Protein AF-A0ABD4SYZ0-F1 (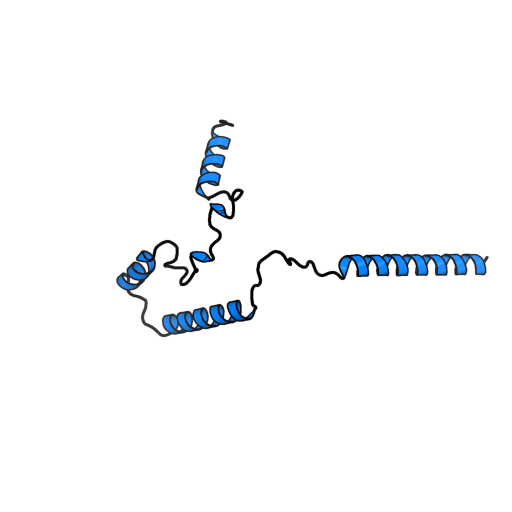afdb_monomer_lite)

Foldseek 3Di:
DVPVVVVVVVVVVVVVVVVVVVVCVVPVDDPPPPPDDPDDVVVVVVVVVVVVVVVVVCVPDDHDDPVRLVVLPVVPPCSVVPPPPPVPDCDCVNCVPDDDPVNVVVVVVCVVVVND

pLDDT: mean 71.37, std 11.91, range [48.06, 94.69]

Structure (mmCIF, N/CA/C/O backbone):
data_AF-A0ABD4SYZ0-F1
#
_entry.id   AF-A0ABD4SYZ0-F1
#
loop_
_atom_site.group_PDB
_atom_site.id
_atom_site.type_symbol
_atom_site.label_atom_id
_atom_site.label_alt_id
_atom_site.label_comp_id
_atom_site.label_asym_id
_atom_site.label_entity_id
_atom_site.label_seq_id
_atom_site.pdbx_PDB_ins_code
_atom_site.Cartn_x
_atom_site.Cartn_y
_atom_site.Cartn_z
_atom_site.occupancy
_atom_site.B_iso_or_equiv
_atom_site.auth_seq_id
_atom_site.auth_comp_id
_atom_site.auth_asym_id
_atom_site.auth_atom_id
_atom_site.pdbx_PDB_model_num
ATOM 1 N N . MET A 1 1 ? 25.414 12.341 -48.441 1.00 59.78 1 MET A N 1
ATOM 2 C CA . MET A 1 1 ? 24.698 12.756 -47.206 1.00 59.78 1 MET A CA 1
ATOM 3 C C . MET A 1 1 ? 23.726 11.704 -46.653 1.00 59.78 1 MET A C 1
ATOM 5 O O . MET A 1 1 ? 23.226 11.881 -45.551 1.00 59.78 1 MET A O 1
ATOM 9 N N . THR A 1 2 ? 23.452 10.601 -47.352 1.00 64.31 2 THR A N 1
ATOM 10 C CA . THR A 1 2 ? 22.479 9.570 -46.935 1.00 64.31 2 THR A CA 1
ATOM 11 C C . THR A 1 2 ? 23.030 8.560 -45.921 1.00 64.31 2 THR A C 1
ATOM 13 O O . THR A 1 2 ? 22.310 8.144 -45.015 1.00 64.31 2 THR A O 1
ATOM 16 N N . THR A 1 3 ? 24.313 8.209 -46.002 1.00 70.19 3 THR A N 1
ATOM 17 C CA . THR A 1 3 ? 24.963 7.222 -45.118 1.00 70.19 3 THR A CA 1
ATOM 18 C C . THR A 1 3 ? 25.130 7.724 -43.684 1.00 70.19 3 THR A C 1
ATOM 20 O O . THR A 1 3 ? 24.743 7.036 -42.744 1.00 70.19 3 THR A O 1
ATOM 23 N N . LEU A 1 4 ? 25.602 8.963 -43.508 1.00 74.25 4 LEU A N 1
ATOM 24 C CA . 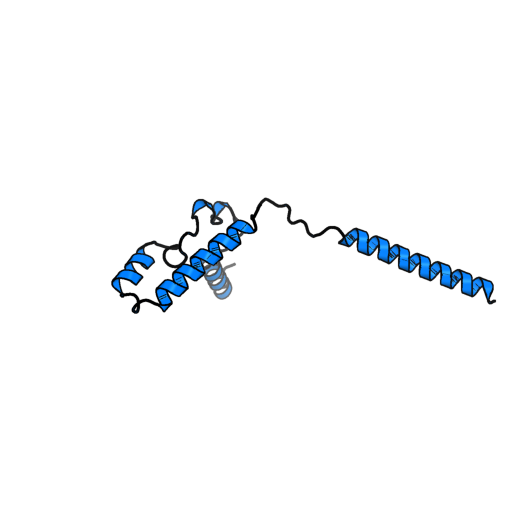LEU A 1 4 ? 25.759 9.588 -42.189 1.00 74.25 4 LEU A CA 1
ATOM 25 C C . LEU A 1 4 ? 24.414 9.750 -41.466 1.00 74.25 4 LEU A C 1
ATOM 27 O O . LEU A 1 4 ? 24.301 9.487 -40.274 1.00 74.25 4 LEU A O 1
ATOM 31 N N . ASN A 1 5 ? 23.367 10.121 -42.205 1.00 78.88 5 ASN A N 1
ATOM 32 C CA . ASN A 1 5 ? 22.034 10.303 -41.638 1.00 78.88 5 ASN A CA 1
ATOM 33 C C . ASN A 1 5 ? 21.385 8.960 -41.246 1.00 78.88 5 ASN A C 1
ATOM 35 O O . ASN A 1 5 ? 20.661 8.876 -40.257 1.00 78.88 5 ASN A O 1
ATOM 39 N N . THR A 1 6 ? 21.687 7.888 -41.983 1.00 81.94 6 THR A N 1
ATOM 40 C CA . THR A 1 6 ? 21.245 6.523 -41.652 1.00 81.94 6 THR A CA 1
ATOM 41 C C . THR A 1 6 ? 21.963 5.996 -40.409 1.00 81.94 6 THR A C 1
ATOM 43 O O . THR A 1 6 ? 21.323 5.441 -39.519 1.00 81.94 6 THR A O 1
ATOM 46 N N . PHE A 1 7 ? 23.267 6.259 -40.291 1.00 87.00 7 PHE A N 1
ATOM 47 C CA . PHE A 1 7 ? 24.059 5.904 -39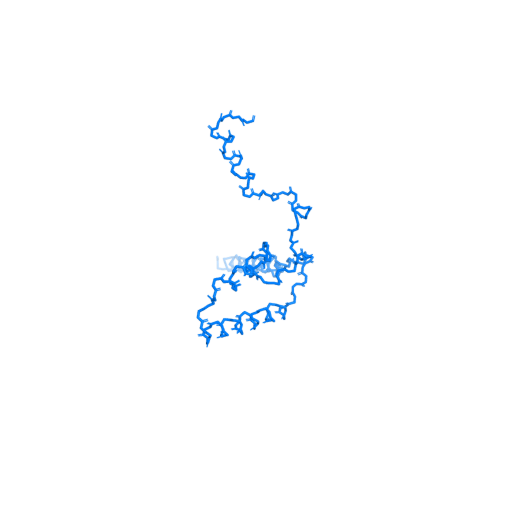.115 1.00 87.00 7 PHE A CA 1
ATOM 48 C C . PHE A 1 7 ? 23.571 6.620 -37.847 1.00 87.00 7 PHE A C 1
ATOM 50 O O . PHE A 1 7 ? 23.350 5.988 -36.817 1.00 87.00 7 PHE A O 1
ATOM 57 N N . LEU A 1 8 ? 23.302 7.926 -37.934 1.00 88.50 8 LEU A N 1
ATOM 58 C CA . LEU A 1 8 ? 22.761 8.707 -36.817 1.00 88.50 8 LEU A CA 1
ATOM 59 C C . LEU A 1 8 ? 21.364 8.234 -36.384 1.00 88.50 8 LEU A C 1
ATOM 61 O O . LEU A 1 8 ? 21.045 8.256 -35.196 1.00 88.50 8 LEU A O 1
ATOM 65 N N . ARG A 1 9 ? 20.526 7.785 -37.326 1.00 85.62 9 ARG A N 1
ATOM 66 C CA . ARG A 1 9 ? 19.215 7.190 -37.017 1.00 85.62 9 ARG A CA 1
ATOM 67 C C . ARG A 1 9 ? 19.353 5.842 -36.314 1.00 85.62 9 ARG A C 1
ATOM 69 O O . ARG A 1 9 ? 18.680 5.628 -35.311 1.00 85.62 9 ARG A O 1
ATOM 76 N N . ALA A 1 10 ? 20.248 4.976 -36.784 1.00 88.81 10 ALA A N 1
ATOM 77 C CA . ALA A 1 10 ? 20.522 3.692 -36.141 1.00 88.81 10 ALA A CA 1
ATOM 78 C C . ALA A 1 10 ? 21.054 3.874 -34.710 1.00 88.81 10 ALA A C 1
ATOM 80 O O . ALA A 1 10 ? 20.581 3.218 -33.786 1.00 88.81 10 ALA A O 1
ATOM 81 N N . LEU A 1 11 ? 21.960 4.836 -34.506 1.00 92.25 11 LEU A N 1
ATOM 82 C CA . LEU A 1 11 ? 22.504 5.154 -33.187 1.00 92.25 11 LEU A CA 1
ATOM 83 C C . LEU A 1 11 ? 21.423 5.660 -32.218 1.00 92.25 11 LEU A C 1
ATOM 85 O O . LEU A 1 11 ? 21.396 5.253 -31.058 1.00 92.25 11 LEU A O 1
ATOM 89 N N . LYS A 1 12 ? 20.495 6.500 -32.697 1.00 90.00 12 LYS A N 1
ATOM 90 C CA . LYS A 1 12 ? 19.343 6.956 -31.901 1.00 90.00 12 LYS A CA 1
ATOM 91 C C . LYS A 1 12 ? 18.426 5.804 -31.500 1.00 90.00 12 LYS A C 1
ATOM 93 O O . LYS A 1 12 ? 18.036 5.727 -30.341 1.00 90.00 12 LYS A O 1
ATOM 98 N N . LEU A 1 13 ? 18.105 4.904 -32.428 1.00 92.94 13 LEU A N 1
ATOM 99 C CA . LEU A 1 13 ? 17.266 3.740 -32.134 1.00 92.94 13 LEU A CA 1
ATOM 100 C C . LEU A 1 13 ? 17.930 2.807 -31.114 1.00 92.94 13 LEU A C 1
ATOM 102 O O . LEU A 1 13 ? 17.266 2.343 -30.190 1.00 92.94 13 LEU A O 1
ATOM 106 N N . MET A 1 14 ? 19.244 2.602 -31.227 1.00 94.69 14 MET A N 1
ATOM 107 C CA . MET A 1 14 ? 20.015 1.816 -30.263 1.00 94.69 14 MET A CA 1
ATOM 108 C C . MET A 1 14 ? 20.005 2.451 -28.867 1.00 94.69 14 MET A C 1
ATOM 110 O O . MET A 1 14 ? 19.769 1.757 -27.882 1.00 94.69 14 MET A O 1
ATOM 114 N N . ALA A 1 15 ? 20.197 3.770 -28.774 1.00 94.19 15 ALA A N 1
ATOM 115 C CA . ALA A 1 15 ? 20.154 4.488 -27.502 1.00 94.19 15 ALA A CA 1
ATOM 116 C C . ALA A 1 15 ? 18.768 4.414 -26.836 1.00 94.19 15 ALA A C 1
ATOM 118 O O . ALA A 1 15 ? 18.675 4.210 -25.627 1.00 94.19 15 ALA A O 1
ATOM 119 N N . ILE A 1 16 ? 17.692 4.526 -27.623 1.00 94.44 16 ILE A N 1
ATOM 120 C CA . ILE A 1 16 ? 16.312 4.410 -27.130 1.00 94.44 16 ILE A CA 1
ATOM 121 C C . ILE A 1 16 ? 16.042 2.997 -26.605 1.00 94.44 16 ILE A C 1
ATOM 123 O O . ILE A 1 16 ? 15.526 2.849 -25.500 1.00 94.44 16 ILE A O 1
ATOM 127 N N . ALA A 1 17 ? 16.425 1.962 -27.358 1.00 93.12 17 ALA A N 1
ATOM 128 C CA . ALA A 1 17 ? 16.250 0.572 -26.940 1.00 93.12 17 ALA A CA 1
ATOM 129 C C . ALA A 1 17 ? 17.040 0.256 -25.657 1.00 93.12 17 ALA A C 1
ATOM 131 O O . ALA A 1 17 ? 16.531 -0.419 -24.761 1.00 93.12 17 ALA A O 1
ATOM 132 N N . PHE A 1 18 ? 18.255 0.794 -25.534 1.00 94.19 18 PHE A N 1
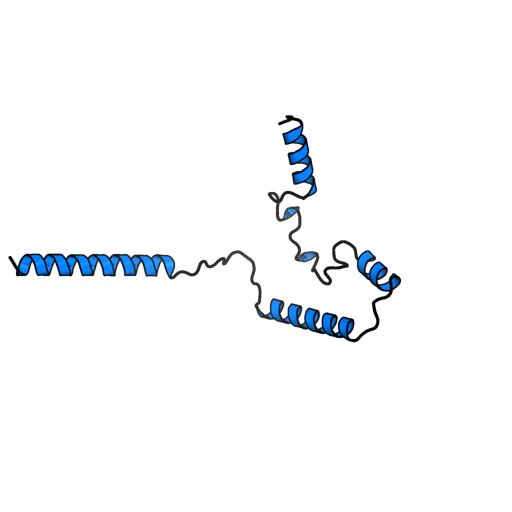ATOM 133 C CA . PHE A 1 18 ? 19.089 0.644 -24.344 1.00 94.19 18 PHE A CA 1
ATOM 134 C C . PHE A 1 18 ? 18.472 1.325 -23.115 1.00 94.19 18 PHE A C 1
ATOM 136 O O . PHE A 1 18 ? 18.362 0.703 -22.059 1.00 94.19 18 PHE A O 1
ATOM 143 N N . ALA A 1 19 ? 17.989 2.562 -23.261 1.00 93.44 19 ALA A N 1
ATOM 144 C CA . ALA A 1 19 ? 17.300 3.277 -22.189 1.00 93.44 19 ALA A CA 1
ATOM 145 C C . ALA A 1 19 ? 16.025 2.547 -21.735 1.00 93.44 19 ALA A C 1
ATOM 147 O O . ALA A 1 19 ? 15.795 2.403 -20.536 1.00 93.44 19 ALA A O 1
ATOM 148 N N . PHE A 1 20 ? 15.237 2.020 -22.677 1.00 91.56 20 PHE A N 1
ATOM 149 C CA . PHE A 1 20 ? 14.056 1.211 -22.364 1.00 91.56 20 PHE A CA 1
ATOM 150 C C . PHE A 1 20 ? 14.413 -0.080 -21.630 1.00 91.56 20 PHE A C 1
ATOM 152 O O . PHE A 1 20 ? 13.731 -0.454 -20.683 1.00 91.56 20 PHE A O 1
ATOM 159 N N . SER A 1 21 ? 15.497 -0.741 -22.031 1.00 87.06 21 SER A N 1
ATOM 160 C CA . SER A 1 21 ? 15.959 -1.972 -21.384 1.00 87.06 21 SER A CA 1
ATOM 161 C C . SER A 1 21 ? 16.380 -1.716 -19.937 1.00 87.06 21 SER A C 1
ATOM 163 O O . SER A 1 21 ? 15.992 -2.468 -19.048 1.00 87.06 21 SER A O 1
ATOM 165 N N . ILE A 1 22 ? 17.106 -0.621 -19.679 1.00 88.38 22 ILE A N 1
ATOM 166 C CA . ILE A 1 22 ? 17.462 -0.196 -18.316 1.00 88.38 22 ILE A CA 1
ATOM 167 C C . ILE A 1 22 ? 16.209 0.150 -17.517 1.00 88.38 22 ILE A C 1
ATOM 169 O O . ILE A 1 22 ? 16.089 -0.276 -16.375 1.00 88.38 22 ILE A O 1
ATOM 173 N N . PHE A 1 23 ? 15.268 0.890 -18.106 1.00 87.62 23 PHE A N 1
ATOM 174 C CA . PHE A 1 23 ? 14.031 1.271 -17.432 1.00 87.62 23 PHE A CA 1
ATOM 175 C C . PHE A 1 23 ? 13.193 0.050 -17.047 1.00 87.62 23 PHE A C 1
ATOM 177 O O . PHE A 1 23 ? 12.724 -0.036 -15.916 1.00 87.62 23 PHE A O 1
ATOM 184 N N . ILE A 1 24 ? 13.046 -0.920 -17.953 1.00 85.81 24 ILE A N 1
ATOM 185 C CA . ILE A 1 24 ? 12.358 -2.177 -17.655 1.00 85.81 24 ILE A CA 1
ATOM 186 C C . ILE A 1 24 ? 13.115 -2.924 -16.565 1.00 85.81 24 ILE A C 1
ATOM 188 O O . ILE A 1 24 ? 12.489 -3.297 -15.591 1.00 85.81 24 ILE A O 1
ATOM 192 N N . MET A 1 25 ? 14.438 -3.082 -16.651 1.00 82.31 25 MET A N 1
ATOM 193 C CA . MET A 1 25 ? 15.213 -3.781 -15.618 1.00 82.31 25 MET A CA 1
ATOM 194 C C . MET A 1 25 ? 15.113 -3.096 -14.242 1.00 82.31 25 MET A C 1
ATOM 196 O O . MET A 1 25 ? 14.996 -3.772 -13.225 1.00 82.31 25 MET A O 1
ATOM 200 N N . ALA A 1 26 ? 15.103 -1.761 -14.213 1.00 80.50 26 ALA A N 1
ATOM 201 C CA . ALA A 1 26 ? 14.973 -0.961 -12.997 1.00 80.50 26 ALA A CA 1
ATOM 202 C C . ALA A 1 26 ? 13.576 -1.049 -12.358 1.00 80.50 26 ALA A C 1
ATOM 204 O O . ALA A 1 26 ? 13.449 -0.850 -11.156 1.00 80.50 26 ALA A O 1
ATOM 205 N N . ASN A 1 27 ? 12.542 -1.356 -13.147 1.00 75.81 27 ASN A N 1
ATOM 206 C CA . ASN A 1 27 ? 11.159 -1.511 -12.680 1.00 75.81 27 ASN A CA 1
ATOM 207 C C . ASN A 1 27 ? 10.674 -2.975 -12.716 1.00 75.81 27 ASN A C 1
ATOM 209 O O . ASN A 1 27 ? 9.535 -3.256 -12.354 1.00 75.81 27 ASN A O 1
ATOM 213 N N . ALA A 1 28 ? 11.516 -3.915 -13.159 1.00 66.44 28 ALA A N 1
ATOM 214 C CA . ALA A 1 28 ? 11.201 -5.340 -13.262 1.00 66.44 28 ALA A CA 1
ATOM 215 C C . ALA A 1 28 ? 11.301 -6.051 -11.914 1.00 66.44 28 ALA A C 1
ATOM 217 O O . ALA A 1 28 ? 10.886 -7.203 -11.800 1.00 66.44 28 ALA A O 1
ATOM 218 N N . THR A 1 29 ? 11.825 -5.383 -10.887 1.00 65.56 29 THR A N 1
ATOM 219 C CA . THR A 1 29 ? 11.606 -5.807 -9.512 1.00 65.56 29 THR A CA 1
ATOM 220 C C . THR A 1 29 ? 10.200 -5.365 -9.114 1.00 65.56 29 THR A C 1
ATOM 222 O O . THR A 1 29 ? 9.954 -4.157 -9.041 1.00 65.56 29 THR A O 1
ATOM 225 N N . PRO A 1 30 ? 9.274 -6.295 -8.820 1.00 63.72 30 PRO A N 1
ATOM 226 C CA . PRO A 1 30 ? 8.082 -5.945 -8.065 1.00 63.72 30 PRO A CA 1
ATOM 227 C C . PRO A 1 30 ? 8.528 -5.166 -6.827 1.00 63.72 30 PRO A C 1
ATOM 229 O O . PRO A 1 30 ? 9.586 -5.471 -6.266 1.00 63.72 30 PRO A O 1
ATOM 232 N N . ALA A 1 31 ? 7.739 -4.184 -6.394 1.00 58.28 31 ALA A N 1
ATOM 233 C CA . ALA A 1 31 ? 7.870 -3.626 -5.057 1.00 58.28 31 ALA A CA 1
ATOM 234 C C . ALA A 1 31 ? 7.574 -4.754 -4.060 1.00 58.28 31 ALA A C 1
ATOM 236 O O . ALA A 1 31 ? 6.458 -4.924 -3.574 1.00 58.28 31 ALA A O 1
ATOM 237 N N . PHE A 1 32 ? 8.570 -5.601 -3.825 1.00 54.56 32 PHE A N 1
ATOM 238 C CA . PHE A 1 32 ? 8.542 -6.598 -2.792 1.00 54.56 32 PHE A CA 1
ATOM 239 C C . PHE A 1 32 ? 8.634 -5.832 -1.485 1.00 54.56 32 PHE A C 1
ATOM 241 O O . PHE A 1 32 ? 9.715 -5.581 -0.956 1.00 54.56 32 PHE A O 1
ATOM 248 N N . ALA A 1 33 ? 7.472 -5.495 -0.940 1.00 53.22 33 ALA A N 1
ATOM 249 C CA . ALA A 1 33 ? 7.304 -5.344 0.489 1.00 53.22 33 ALA A CA 1
ATOM 250 C C . ALA A 1 33 ? 7.514 -6.722 1.150 1.00 53.22 33 ALA A C 1
ATOM 252 O O . ALA A 1 33 ? 6.617 -7.285 1.766 1.00 53.22 33 ALA A O 1
ATOM 253 N N . PHE A 1 34 ? 8.715 -7.299 1.019 1.00 49.66 34 PHE A N 1
ATOM 254 C CA . PHE A 1 34 ? 9.207 -8.351 1.906 1.00 49.66 34 PHE A CA 1
ATOM 255 C C . PHE A 1 34 ? 9.651 -7.686 3.214 1.00 49.66 34 PHE A C 1
ATOM 257 O O . PHE A 1 34 ? 10.809 -7.736 3.613 1.00 49.66 34 PHE A O 1
ATOM 264 N N . GLY A 1 35 ? 8.705 -7.007 3.856 1.00 48.06 35 GLY A N 1
ATOM 265 C CA . GLY A 1 35 ? 8.803 -6.490 5.209 1.00 48.06 35 GLY A CA 1
ATOM 266 C C . GLY A 1 35 ? 7.777 -7.228 6.057 1.00 48.06 35 GLY A C 1
ATOM 267 O O . GLY A 1 35 ? 6.612 -6.857 6.095 1.00 48.06 35 GLY A O 1
ATOM 268 N N . SER A 1 36 ? 8.222 -8.310 6.688 1.00 51.09 36 SER A N 1
ATOM 269 C CA . SER A 1 36 ? 7.681 -8.868 7.940 1.00 51.09 36 SER A CA 1
ATOM 270 C C . SER A 1 36 ? 6.276 -9.484 7.999 1.00 51.09 36 SER A C 1
ATOM 272 O O . SER A 1 36 ? 6.030 -10.216 8.953 1.00 51.09 36 SER A O 1
ATOM 274 N N . SER A 1 37 ? 5.386 -9.321 7.021 1.00 55.41 37 SER A N 1
ATOM 275 C CA . SER A 1 37 ? 4.038 -9.913 7.107 1.00 55.41 37 SER A CA 1
ATOM 276 C C . SER A 1 37 ? 3.816 -10.957 6.022 1.00 55.41 37 SER A C 1
ATOM 278 O O . SER A 1 37 ? 3.405 -10.653 4.906 1.00 55.41 37 SER A O 1
ATOM 280 N N . LYS A 1 38 ? 4.089 -12.224 6.354 1.00 53.34 38 LYS A N 1
ATOM 281 C CA . LYS A 1 38 ? 3.648 -13.376 5.556 1.00 53.34 38 LYS A CA 1
ATOM 282 C C . LYS A 1 38 ? 2.126 -13.496 5.676 1.00 53.34 38 LYS A C 1
ATOM 284 O O . LYS A 1 38 ? 1.644 -14.299 6.466 1.00 53.34 38 LYS A O 1
ATOM 289 N N . THR A 1 39 ? 1.359 -12.697 4.943 1.00 55.94 39 THR A N 1
ATOM 290 C CA . THR A 1 39 ? -0.076 -12.960 4.811 1.00 55.94 39 THR A CA 1
ATOM 291 C C . THR A 1 39 ? -0.244 -14.104 3.820 1.00 55.94 39 THR A C 1
ATOM 293 O O . THR A 1 39 ? 0.094 -14.009 2.641 1.00 55.94 39 THR A O 1
ATOM 296 N N . SER A 1 40 ? -0.686 -15.249 4.330 1.00 63.91 40 SER A N 1
ATOM 297 C CA . SER A 1 40 ? -1.069 -16.383 3.500 1.00 63.91 40 SER A CA 1
ATOM 298 C C . SER A 1 40 ? -2.382 -16.023 2.795 1.00 63.91 40 SER A C 1
ATOM 300 O O . SER A 1 40 ? -3.352 -15.710 3.487 1.00 63.91 40 SER A O 1
ATOM 302 N N . PRO A 1 41 ? -2.474 -16.049 1.451 1.00 60.88 41 PRO A N 1
ATOM 303 C CA . PRO A 1 41 ? -3.730 -15.772 0.747 1.00 60.88 41 PRO A CA 1
ATOM 304 C C . PRO A 1 41 ? -4.899 -16.644 1.236 1.00 60.88 41 PRO A C 1
ATOM 306 O O . PRO A 1 41 ? -6.049 -16.208 1.233 1.00 60.88 41 PRO A O 1
ATOM 309 N N . GLN A 1 42 ? -4.590 -17.846 1.728 1.00 64.25 42 GLN A N 1
ATOM 310 C CA . GLN A 1 42 ? -5.555 -18.781 2.300 1.00 64.25 42 GLN A CA 1
ATOM 311 C C . GLN A 1 42 ? -6.192 -18.270 3.607 1.00 64.25 42 GLN A C 1
ATOM 313 O O . GLN A 1 42 ? -7.332 -18.621 3.902 1.00 64.25 42 GLN A O 1
ATOM 318 N N . GLU A 1 43 ? -5.509 -17.417 4.381 1.00 61.00 43 GLU A N 1
ATOM 319 C CA . GLU A 1 43 ? -6.081 -16.812 5.597 1.00 61.00 43 GLU A CA 1
ATOM 320 C C . GLU A 1 43 ? -7.201 -15.818 5.260 1.00 61.00 43 GLU A C 1
ATOM 322 O O . GLU A 1 43 ? -8.229 -15.781 5.938 1.00 61.00 43 GLU A O 1
ATOM 327 N N . GLY A 1 44 ? -7.045 -15.056 4.171 1.00 60.59 44 GLY A N 1
ATOM 328 C CA . GLY A 1 44 ? -8.092 -14.161 3.675 1.00 60.59 44 GLY A CA 1
ATOM 329 C C . GLY A 1 44 ? -9.321 -14.925 3.178 1.00 60.59 44 GLY A C 1
ATOM 330 O O . GLY A 1 44 ? -10.452 -14.555 3.490 1.00 60.59 44 GLY A O 1
ATOM 331 N N . GLU A 1 45 ? -9.111 -16.028 2.456 1.00 68.38 45 GLU A N 1
ATOM 332 C CA . GLU A 1 45 ? -10.192 -16.882 1.949 1.00 68.38 45 GLU A CA 1
ATOM 333 C C . GLU A 1 45 ? -11.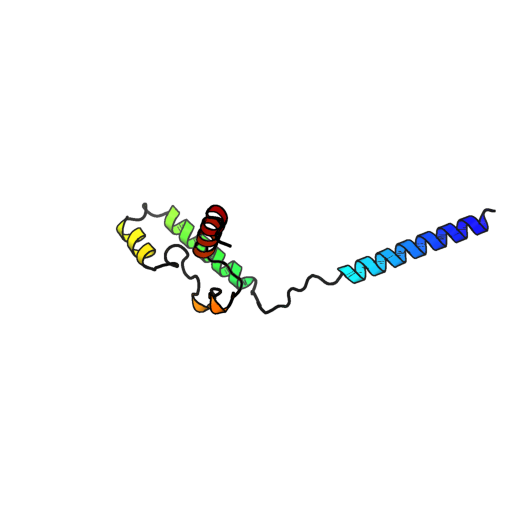009 -17.528 3.082 1.00 68.38 45 GLU A C 1
ATOM 335 O O . GLU A 1 45 ? -12.242 -17.524 3.042 1.00 68.38 45 GLU A O 1
ATOM 340 N N . ALA A 1 46 ? -10.340 -18.013 4.134 1.00 66.38 46 ALA A N 1
ATOM 341 C CA . ALA A 1 46 ? -11.003 -18.577 5.308 1.00 66.38 46 ALA A CA 1
ATOM 342 C C . ALA A 1 46 ? -11.913 -17.554 6.015 1.00 66.38 46 ALA A C 1
ATOM 344 O O . ALA A 1 46 ? -13.040 -17.886 6.387 1.00 66.38 46 ALA A O 1
ATOM 345 N N . SER A 1 47 ? -11.460 -16.301 6.142 1.00 67.06 47 SER A N 1
ATOM 346 C CA . SER A 1 47 ? -12.248 -15.211 6.733 1.00 67.06 47 SER A CA 1
ATOM 347 C C . SER A 1 47 ? -13.495 -14.877 5.902 1.00 67.06 47 SER 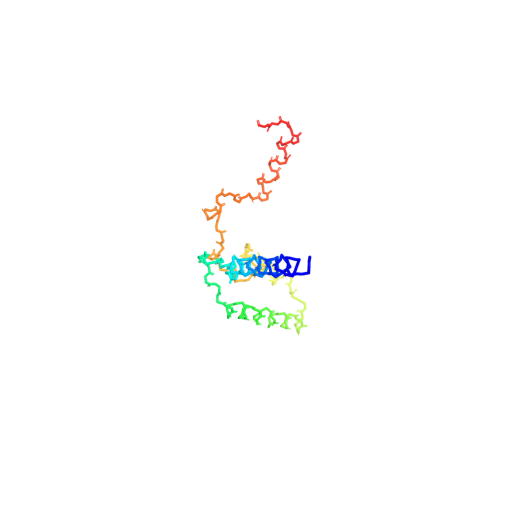A C 1
ATOM 349 O O . SER A 1 47 ? -14.600 -14.759 6.436 1.00 67.06 47 SER A O 1
ATOM 351 N N . LEU A 1 48 ? -13.362 -14.813 4.572 1.00 77.56 48 LEU A N 1
ATOM 352 C CA . LEU A 1 48 ? -14.483 -14.509 3.675 1.00 77.56 48 LEU A CA 1
ATOM 353 C C . LEU A 1 48 ? -15.582 -15.577 3.710 1.00 77.56 48 LEU A C 1
ATOM 355 O O . LEU A 1 48 ? -16.767 -15.237 3.683 1.00 77.56 48 LEU A O 1
ATOM 359 N N . ASN A 1 49 ? -15.209 -16.855 3.803 1.00 78.38 49 ASN A N 1
ATOM 360 C CA . ASN A 1 49 ? -16.177 -17.946 3.909 1.00 78.38 49 ASN A CA 1
ATOM 361 C C . ASN A 1 49 ? -16.985 -17.864 5.213 1.00 78.38 49 ASN A C 1
ATOM 363 O O . ASN A 1 49 ? -18.207 -17.995 5.179 1.00 78.38 49 ASN A O 1
ATOM 367 N N . GLN A 1 50 ? -16.337 -17.545 6.338 1.00 75.62 50 GLN A N 1
ATOM 368 C CA . GLN A 1 50 ? -17.023 -17.354 7.621 1.00 75.62 50 GLN A CA 1
ATOM 369 C C . GLN A 1 50 ? -17.965 -16.140 7.613 1.00 75.62 50 GLN A C 1
ATOM 371 O O . GLN A 1 50 ? -19.061 -16.196 8.173 1.00 75.62 50 GLN A O 1
ATOM 376 N N . ILE A 1 51 ? -17.565 -15.036 6.972 1.00 77.25 51 ILE A N 1
ATOM 377 C CA . ILE A 1 51 ? -18.413 -13.842 6.826 1.00 77.25 51 ILE A CA 1
ATOM 378 C C . ILE A 1 51 ? -19.652 -14.157 5.985 1.00 77.25 51 ILE A C 1
ATOM 380 O O . ILE A 1 51 ? -20.759 -13.741 6.344 1.00 77.25 51 ILE A O 1
ATOM 384 N N . ARG A 1 52 ? -19.478 -14.895 4.882 1.00 77.06 52 ARG A N 1
ATOM 385 C CA . ARG A 1 52 ? -20.585 -15.337 4.028 1.00 77.06 52 ARG A CA 1
ATOM 386 C C . ARG A 1 52 ? -21.567 -16.196 4.816 1.00 77.06 52 ARG A C 1
ATOM 388 O O . ARG A 1 52 ? -22.748 -15.873 4.829 1.00 77.06 52 ARG A O 1
ATOM 395 N N . GLU A 1 53 ? -21.075 -17.208 5.525 1.00 79.38 53 GLU A N 1
ATOM 396 C CA . GLU A 1 53 ? -21.909 -18.116 6.318 1.00 79.38 53 GLU A CA 1
ATOM 397 C C . GLU A 1 53 ? -22.708 -17.368 7.397 1.00 79.38 53 GLU A C 1
ATOM 399 O O . GLU A 1 53 ? -23.917 -17.556 7.522 1.00 79.38 53 GLU A O 1
ATOM 404 N N . LYS A 1 54 ? -22.076 -16.445 8.136 1.00 75.69 54 LYS A N 1
ATOM 405 C CA . LYS A 1 54 ? -22.788 -15.610 9.120 1.00 75.69 54 LYS A CA 1
ATOM 406 C C . LYS A 1 54 ? -23.813 -14.678 8.477 1.00 75.69 54 LYS A C 1
ATOM 408 O O . LYS A 1 54 ? -24.857 -14.427 9.074 1.00 75.69 54 LYS A O 1
ATOM 413 N N . SER A 1 55 ? -23.519 -14.138 7.296 1.00 77.75 55 SER A N 1
ATOM 414 C CA . SER A 1 55 ? -24.453 -13.264 6.577 1.00 77.75 55 SER A CA 1
ATOM 415 C C . SER A 1 55 ? -25.674 -14.036 6.090 1.00 77.75 55 SER A C 1
ATOM 417 O O . SER A 1 55 ? -26.790 -13.543 6.220 1.00 77.75 55 SER A O 1
ATOM 419 N N . GLU A 1 56 ? -25.473 -15.255 5.595 1.00 79.12 56 GLU A N 1
ATOM 420 C CA . GLU A 1 56 ? -26.543 -16.156 5.166 1.00 79.12 56 GLU A CA 1
ATOM 421 C C . GLU A 1 56 ? -27.406 -16.590 6.359 1.00 79.12 56 GLU A C 1
ATOM 423 O O . GLU A 1 56 ? -28.622 -16.437 6.322 1.00 79.12 56 GLU A O 1
ATOM 428 N N . GLN A 1 57 ? -26.793 -16.954 7.492 1.00 76.38 57 GLN A N 1
ATOM 429 C CA . GLN A 1 57 ? -27.526 -17.247 8.731 1.00 76.38 57 GLN A CA 1
ATOM 430 C C . GLN A 1 57 ? -28.367 -16.064 9.232 1.00 76.38 57 GLN A C 1
ATOM 432 O O . GLN A 1 57 ? -29.476 -16.262 9.723 1.00 76.38 57 GLN A O 1
ATOM 437 N N . VAL A 1 58 ? -27.864 -14.829 9.139 1.00 77.25 58 VAL A N 1
ATOM 438 C CA . VAL A 1 58 ? -28.632 -13.630 9.527 1.00 77.25 58 VAL A CA 1
ATOM 439 C C . VAL A 1 58 ? -29.725 -13.307 8.507 1.00 77.25 58 VAL A C 1
ATOM 441 O O . VAL A 1 58 ? -30.782 -12.824 8.899 1.00 77.25 58 VAL A O 1
ATOM 444 N N . SER A 1 59 ? -29.492 -13.578 7.222 1.00 75.12 59 SER A N 1
ATOM 445 C CA . SER A 1 59 ? -30.495 -13.410 6.166 1.00 75.12 59 SER A CA 1
ATOM 446 C C . SER A 1 59 ? -31.665 -14.384 6.328 1.00 75.12 59 SER A C 1
ATOM 448 O O . SER A 1 59 ? -32.814 -13.996 6.126 1.00 75.12 59 SER A O 1
ATOM 450 N N . ASP A 1 60 ? -31.379 -15.620 6.736 1.00 75.88 60 ASP A N 1
ATOM 451 C CA . ASP A 1 60 ? -32.372 -16.691 6.863 1.00 75.88 60 ASP A CA 1
ATOM 452 C C . ASP A 1 60 ? -33.029 -16.760 8.255 1.00 75.88 60 ASP A C 1
ATOM 454 O O . ASP A 1 60 ? -33.960 -17.541 8.472 1.00 75.88 60 ASP A O 1
ATOM 458 N N . SER A 1 61 ? -32.576 -15.949 9.217 1.00 71.50 61 SER A N 1
ATOM 459 C CA . SER A 1 61 ? -33.112 -15.928 10.583 1.00 71.50 61 SER A CA 1
ATOM 460 C C . SER A 1 61 ? -34.022 -14.732 10.859 1.00 71.50 61 SER A C 1
ATOM 462 O O . SER A 1 61 ? -34.032 -13.718 10.162 1.00 71.50 61 SER A O 1
ATOM 464 N N . GLN A 1 62 ? -34.836 -14.857 11.913 1.00 71.19 62 GLN A N 1
ATOM 465 C CA . GLN A 1 62 ? -35.634 -13.737 12.408 1.00 71.19 62 GLN A CA 1
ATOM 466 C C . GLN A 1 62 ? -34.714 -12.598 12.885 1.00 71.19 62 GLN A C 1
ATOM 468 O O . GLN A 1 62 ? -33.620 -12.874 13.383 1.00 71.19 62 GLN A O 1
ATOM 473 N N . PRO A 1 63 ? -35.151 -11.326 12.790 1.00 71.31 63 PRO A N 1
ATOM 474 C CA . PRO A 1 63 ? -34.356 -10.186 13.229 1.00 71.31 63 PRO A CA 1
ATOM 475 C C . PRO A 1 63 ? -33.797 -10.402 14.637 1.00 71.31 63 PRO A C 1
ATOM 477 O O . PRO A 1 63 ? -34.545 -10.717 15.566 1.00 71.31 63 PRO A O 1
ATOM 480 N N . ARG A 1 64 ? -32.477 -10.235 14.787 1.00 72.62 64 ARG A N 1
ATOM 481 C CA . ARG A 1 64 ? -31.782 -10.466 16.061 1.00 72.62 64 ARG A CA 1
ATOM 482 C C . ARG A 1 64 ? -32.437 -9.686 17.193 1.00 72.62 64 ARG A C 1
ATOM 484 O O . ARG A 1 64 ? -32.743 -8.499 17.066 1.00 72.62 64 ARG A O 1
ATOM 491 N N . SER A 1 65 ? -32.619 -10.357 18.326 1.00 76.56 65 SER A N 1
ATOM 492 C CA . SER A 1 65 ? -33.230 -9.731 19.497 1.00 76.56 65 SER A CA 1
ATOM 493 C C . SER A 1 65 ? -32.300 -8.672 20.102 1.00 76.56 65 SER A C 1
ATOM 495 O O . SER A 1 65 ? -31.075 -8.804 20.066 1.00 76.56 65 SER A O 1
ATOM 497 N N . LEU A 1 66 ? -32.862 -7.636 20.738 1.00 72.50 66 LEU A N 1
ATOM 498 C CA . LEU A 1 66 ? -32.063 -6.599 21.414 1.00 72.50 66 LEU A CA 1
ATOM 499 C C . LEU A 1 66 ? -31.102 -7.186 22.459 1.00 72.50 66 LEU A C 1
ATOM 501 O O . LEU A 1 66 ? -29.988 -6.697 22.622 1.00 72.50 66 LEU A O 1
ATOM 505 N N . LYS A 1 67 ? -31.508 -8.268 23.132 1.00 72.44 67 LYS A N 1
ATOM 506 C CA . LYS A 1 67 ? -30.687 -8.974 24.124 1.00 72.44 67 LYS A CA 1
ATOM 507 C C . LYS A 1 67 ? -29.465 -9.642 23.489 1.00 72.44 67 LYS A C 1
ATOM 509 O O . LYS A 1 67 ? -28.389 -9.640 24.079 1.00 72.44 67 LYS A O 1
ATOM 514 N N . GLU A 1 68 ? -29.626 -10.186 22.291 1.00 69.69 68 GLU A N 1
ATOM 515 C CA . GLU A 1 68 ? -28.567 -10.845 21.529 1.00 69.69 68 GLU A CA 1
ATOM 516 C C . GLU A 1 68 ? -27.565 -9.830 20.974 1.00 69.69 68 GLU A C 1
ATOM 518 O O . GLU A 1 68 ? -26.360 -9.976 21.175 1.00 69.69 68 GLU A O 1
ATOM 523 N N . VAL A 1 69 ? -28.057 -8.728 20.402 1.00 72.31 69 VAL A N 1
ATOM 524 C CA . VAL A 1 69 ? -27.214 -7.606 19.959 1.00 72.31 69 VAL A CA 1
ATOM 525 C C . VAL A 1 69 ? -26.427 -7.023 21.133 1.00 72.31 69 VAL A C 1
ATOM 527 O O . VAL A 1 69 ? -25.225 -6.791 21.027 1.00 72.31 69 VAL A O 1
ATOM 530 N N . GLN A 1 70 ? -27.074 -6.842 22.286 1.00 68.75 70 GLN A N 1
ATOM 531 C CA . GLN A 1 70 ? -26.423 -6.316 23.481 1.00 68.75 70 GLN A CA 1
ATOM 532 C C . GLN A 1 70 ? -25.412 -7.303 24.084 1.00 68.75 70 GLN A C 1
ATOM 534 O O . GLN A 1 70 ? -24.407 -6.876 24.643 1.00 68.75 70 GLN A O 1
ATOM 539 N N . SER A 1 71 ? -25.635 -8.613 23.951 1.00 69.88 71 SER A N 1
ATOM 540 C CA . SER A 1 71 ? -24.672 -9.646 24.350 1.00 69.88 71 SER A CA 1
ATOM 541 C C . SER A 1 71 ? -23.415 -9.620 23.481 1.00 69.88 71 SER A C 1
ATOM 543 O O . SER A 1 71 ? -22.309 -9.699 24.007 1.00 69.88 71 SER A O 1
ATOM 545 N N . VAL A 1 72 ? -23.572 -9.465 22.165 1.00 68.81 72 VAL A N 1
ATOM 546 C CA . VAL A 1 72 ? -22.454 -9.339 21.219 1.00 68.81 72 VAL A CA 1
ATOM 547 C C . VAL A 1 72 ? -21.694 -8.027 21.448 1.00 68.81 72 VAL A C 1
ATOM 549 O O . VAL A 1 72 ? -20.469 -8.024 21.525 1.00 68.81 72 VAL A O 1
ATOM 552 N N . ALA A 1 73 ? -22.408 -6.920 21.672 1.00 65.38 73 ALA A N 1
ATOM 553 C CA . ALA A 1 73 ? -21.812 -5.615 21.964 1.00 65.38 73 ALA A CA 1
ATOM 554 C C . ALA A 1 73 ? -21.060 -5.568 23.310 1.00 65.38 73 ALA A C 1
ATOM 556 O O . ALA A 1 73 ? -20.098 -4.817 23.455 1.00 65.38 73 ALA A O 1
ATOM 557 N N . LYS A 1 74 ? -21.449 -6.394 24.293 1.00 66.69 74 LYS A N 1
ATOM 558 C CA . LYS A 1 74 ? -20.724 -6.540 25.569 1.00 66.69 74 LYS A CA 1
ATOM 559 C C . LYS A 1 74 ? -19.347 -7.197 25.424 1.00 66.69 74 LYS A C 1
ATOM 561 O O . LYS A 1 74 ? -18.562 -7.119 26.362 1.00 66.69 74 LYS A O 1
ATOM 566 N N . GLY A 1 75 ? -19.028 -7.784 24.268 1.00 64.00 75 GLY A N 1
ATOM 567 C CA . GLY A 1 75 ? -17.703 -8.331 23.950 1.00 64.00 75 GLY A CA 1
ATOM 568 C C . GLY A 1 75 ? -16.584 -7.288 23.797 1.00 64.00 75 GLY A C 1
ATOM 569 O O . GLY A 1 75 ? -15.463 -7.652 23.453 1.00 64.00 75 GLY A O 1
ATOM 570 N N . GLY A 1 76 ? -16.857 -6.001 24.042 1.00 63.84 76 GLY A N 1
ATOM 571 C CA . GLY A 1 76 ? -15.871 -4.921 23.948 1.00 63.84 76 GLY A CA 1
ATOM 572 C C . GLY A 1 76 ? -15.592 -4.496 22.503 1.00 63.84 76 GLY A C 1
ATOM 573 O O . GLY A 1 76 ? -16.426 -4.700 21.623 1.00 63.84 76 GLY A O 1
ATOM 574 N N . LEU A 1 77 ? -14.414 -3.909 22.251 1.00 57.38 77 LEU A N 1
ATOM 575 C CA . LEU A 1 77 ? -14.005 -3.354 20.944 1.00 57.38 77 LEU A CA 1
ATOM 576 C C . LEU A 1 77 ? -14.161 -4.357 19.775 1.00 57.38 77 LEU A C 1
ATOM 578 O O . LEU A 1 77 ? -14.407 -3.960 18.636 1.00 57.38 77 LEU A O 1
ATOM 582 N N . ASN A 1 78 ? -14.103 -5.659 20.081 1.00 57.66 78 ASN A N 1
ATOM 583 C CA . ASN A 1 78 ? -14.164 -6.756 19.113 1.00 57.66 78 ASN A CA 1
ATOM 584 C C . ASN A 1 78 ? -15.551 -7.415 19.012 1.00 57.66 78 ASN A C 1
ATOM 586 O O . ASN A 1 78 ? -15.712 -8.385 18.275 1.00 57.66 78 ASN A O 1
ATOM 590 N N . GLY A 1 79 ? -16.565 -6.901 19.718 1.00 57.00 79 GLY A N 1
ATOM 591 C CA . GLY A 1 79 ? -17.918 -7.464 19.719 1.00 57.00 79 GLY A CA 1
ATOM 592 C C . GLY A 1 79 ? -18.586 -7.416 18.344 1.00 57.00 79 GLY A C 1
ATOM 593 O O . GLY A 1 79 ? -19.132 -8.410 17.879 1.00 57.00 79 GLY A O 1
ATOM 594 N N . VAL A 1 80 ? -18.487 -6.276 17.655 1.00 58.84 80 VAL A N 1
ATOM 595 C CA . VAL A 1 80 ? -19.032 -6.112 16.293 1.00 58.84 80 VAL A CA 1
ATOM 596 C C . VAL A 1 80 ? -18.115 -6.735 15.241 1.00 58.84 80 VAL A C 1
ATOM 598 O O . VAL A 1 80 ? -18.600 -7.238 14.233 1.00 58.84 80 VAL A O 1
ATOM 601 N N . GLN A 1 81 ? -16.801 -6.718 15.481 1.00 52.72 81 GLN A N 1
ATOM 602 C CA . GLN A 1 81 ? -15.821 -7.122 14.476 1.00 52.72 81 GLN A CA 1
ATOM 603 C C . GLN A 1 81 ? -15.572 -8.630 14.442 1.00 52.72 81 GLN A C 1
ATOM 605 O O . GLN A 1 81 ? -15.274 -9.123 13.367 1.00 52.72 81 GLN A O 1
ATOM 610 N N . GLY A 1 82 ? -15.785 -9.358 15.548 1.00 61.47 82 GLY A N 1
ATOM 611 C CA . GLY A 1 82 ? -15.713 -10.821 15.617 1.00 61.47 82 GLY A CA 1
ATOM 612 C C . GLY A 1 82 ? -14.342 -11.391 15.233 1.00 61.47 82 GLY A C 1
ATOM 613 O O . GLY A 1 82 ? -13.879 -11.237 14.112 1.00 61.47 82 GLY A O 1
ATOM 614 N N . SER A 1 83 ? -13.679 -12.112 16.143 1.00 51.97 83 SER A N 1
ATOM 615 C CA . SER A 1 83 ? -12.382 -12.773 15.865 1.00 51.97 83 SER A CA 1
ATOM 616 C C . SER A 1 83 ? -11.274 -11.863 15.303 1.00 51.97 83 SER A C 1
ATOM 618 O O . SER A 1 83 ? -10.331 -12.355 14.689 1.00 51.97 83 SER A O 1
ATOM 620 N N . ALA A 1 84 ? -11.337 -10.551 15.547 1.00 55.03 84 ALA A N 1
ATOM 621 C CA . ALA A 1 84 ? -10.138 -9.725 15.505 1.00 55.03 84 ALA A CA 1
ATOM 622 C C . ALA A 1 84 ? -9.229 -10.215 16.643 1.00 55.03 84 ALA A C 1
ATOM 624 O O . ALA A 1 84 ? -9.470 -9.921 17.816 1.00 55.03 84 ALA A O 1
ATOM 625 N N . ASP A 1 85 ? -8.293 -11.087 16.278 1.00 59.38 85 ASP A N 1
ATOM 626 C CA . ASP A 1 85 ? -7.276 -11.685 17.135 1.00 59.38 85 ASP A CA 1
ATOM 627 C C . ASP A 1 85 ? -6.512 -10.540 17.809 1.00 59.38 85 ASP A C 1
ATOM 629 O O . ASP A 1 85 ? -5.835 -9.759 17.136 1.00 59.38 85 ASP A O 1
ATOM 633 N N . LYS A 1 86 ? -6.732 -10.352 19.116 1.00 58.66 86 LYS A N 1
ATOM 634 C CA . LYS A 1 86 ? -6.253 -9.169 19.848 1.00 58.66 86 LYS A CA 1
ATOM 635 C C . LYS A 1 86 ? -4.726 -9.129 19.823 1.00 58.66 86 LYS A C 1
ATOM 637 O O . LYS A 1 86 ? -4.140 -8.056 19.763 1.00 58.66 86 LYS A O 1
ATOM 642 N N . GLU A 1 87 ? -4.116 -10.305 19.799 1.00 58.25 87 GLU A N 1
ATOM 643 C CA . GLU A 1 87 ? -2.690 -10.554 19.680 1.00 58.25 87 GLU A CA 1
ATOM 644 C C . GLU A 1 87 ? -2.128 -10.220 18.285 1.00 58.25 87 GLU A C 1
ATOM 646 O O . GLU A 1 87 ? -0.918 -10.069 18.140 1.00 58.25 87 GLU A O 1
ATOM 651 N N . LYS A 1 88 ? -2.977 -10.092 17.255 1.00 59.94 88 LYS A N 1
ATOM 652 C CA . LYS A 1 88 ? -2.591 -9.659 15.897 1.00 59.94 88 LYS A CA 1
ATOM 653 C C . LYS A 1 88 ? -2.984 -8.218 15.577 1.00 59.94 88 LYS A C 1
ATOM 655 O O . LYS A 1 88 ? -2.725 -7.749 14.467 1.00 59.94 88 LYS A O 1
ATOM 660 N N . MET A 1 89 ? -3.635 -7.520 16.503 1.00 59.88 89 MET A N 1
ATOM 661 C CA . MET A 1 89 ? -3.900 -6.096 16.345 1.00 59.88 89 MET A CA 1
ATOM 662 C C . MET A 1 89 ? -2.612 -5.320 16.609 1.00 59.88 89 MET A C 1
ATOM 664 O O . MET A 1 89 ? -1.923 -5.599 17.584 1.00 59.88 89 MET A O 1
ATOM 668 N N . ILE A 1 90 ? -2.317 -4.333 15.756 1.00 58.56 90 ILE A N 1
ATOM 669 C CA . ILE A 1 90 ? -1.261 -3.346 16.014 1.00 58.56 90 ILE A CA 1
ATOM 670 C C . ILE A 1 90 ? -1.593 -2.686 17.351 1.00 58.56 90 ILE A C 1
ATOM 672 O O . ILE A 1 90 ? -2.614 -1.998 17.470 1.00 58.56 90 ILE A O 1
ATOM 676 N N . GLN A 1 91 ? -0.777 -2.947 18.367 1.00 64.62 91 GLN A N 1
ATOM 677 C CA . GLN A 1 91 ? -0.941 -2.310 19.659 1.00 64.62 91 GLN A CA 1
ATOM 678 C C . GLN A 1 91 ? -0.336 -0.900 19.607 1.00 64.62 91 GLN A C 1
ATOM 680 O O . GLN A 1 91 ? 0.511 -0.619 18.759 1.00 64.62 91 GLN A O 1
ATOM 685 N N . PRO A 1 92 ? -0.743 0.017 20.499 1.00 62.50 92 PRO A N 1
ATOM 686 C CA . PRO A 1 92 ? -0.176 1.367 20.541 1.00 62.50 92 PRO A CA 1
ATOM 687 C C . PRO A 1 92 ? 1.356 1.376 20.684 1.00 62.50 92 PRO A C 1
ATOM 689 O O . PRO A 1 92 ? 2.026 2.251 20.149 1.00 62.50 92 PRO A O 1
ATOM 692 N N . GLU A 1 93 ? 1.917 0.368 21.357 1.00 63.16 93 GLU A N 1
ATOM 693 C CA . GLU A 1 93 ? 3.364 0.136 21.457 1.00 63.16 93 GLU A CA 1
ATOM 694 C C . GLU A 1 93 ? 4.042 -0.263 20.132 1.00 63.16 93 GLU A C 1
ATOM 696 O O . GLU A 1 93 ? 5.223 0.027 19.948 1.00 63.16 93 GLU A O 1
ATOM 701 N N . ASP A 1 94 ? 3.304 -0.864 19.193 1.00 64.56 94 ASP A N 1
ATOM 702 C CA . ASP A 1 94 ? 3.794 -1.252 17.862 1.00 64.56 94 ASP A CA 1
ATOM 703 C C . ASP A 1 94 ? 3.724 -0.095 16.847 1.00 64.56 94 ASP A C 1
ATOM 705 O O . ASP A 1 94 ? 4.307 -0.177 15.764 1.00 64.56 94 ASP A O 1
ATOM 709 N N . ALA A 1 95 ? 3.011 0.987 17.182 1.00 65.25 95 ALA A N 1
ATOM 710 C CA . ALA A 1 95 ? 2.829 2.161 16.334 1.00 65.25 95 ALA A CA 1
ATOM 711 C C . ALA A 1 95 ? 3.059 3.466 17.122 1.00 65.25 95 ALA A C 1
ATOM 713 O O . ALA A 1 95 ? 2.122 4.235 17.334 1.00 65.25 95 ALA A O 1
ATOM 714 N N . PRO A 1 96 ? 4.313 3.757 17.522 1.00 60.44 96 PRO A N 1
ATOM 715 C CA . PRO A 1 96 ? 4.646 4.930 18.336 1.00 60.44 96 PRO A CA 1
ATOM 716 C C . PRO A 1 96 ? 4.360 6.274 17.644 1.00 60.44 96 PRO A C 1
ATOM 718 O O . PRO A 1 96 ? 4.308 7.303 18.310 1.00 60.44 96 PRO A O 1
ATOM 721 N N . GLU A 1 97 ? 4.175 6.268 16.321 1.00 64.06 97 GLU A N 1
ATOM 722 C CA . GLU A 1 97 ? 3.830 7.447 15.515 1.00 64.06 97 GLU A CA 1
ATOM 723 C C . GLU A 1 97 ? 2.335 7.519 15.148 1.00 64.06 97 GLU A C 1
ATOM 725 O O . GLU A 1 97 ? 1.918 8.448 14.459 1.00 64.06 97 GLU A O 1
ATOM 730 N N . ALA A 1 98 ? 1.511 6.551 15.568 1.00 61.88 98 ALA A N 1
ATOM 731 C CA . ALA A 1 98 ? 0.080 6.577 15.281 1.00 61.88 98 ALA A CA 1
ATOM 732 C C . ALA A 1 98 ? -0.642 7.519 16.250 1.00 61.88 98 ALA A C 1
ATOM 734 O O . ALA A 1 98 ? -0.659 7.288 17.459 1.00 61.88 98 ALA A O 1
ATOM 735 N N . SER A 1 99 ? -1.283 8.559 15.714 1.00 64.62 99 SER A N 1
ATOM 736 C CA . SER A 1 99 ? -2.193 9.389 16.495 1.00 64.62 99 SER A CA 1
ATOM 737 C C . SER A 1 99 ? -3.506 8.649 16.728 1.00 64.62 99 SER A C 1
ATOM 739 O O . SER A 1 99 ? -4.058 7.985 15.844 1.00 64.62 99 SER A O 1
ATOM 741 N N . THR A 1 100 ? -4.019 8.723 17.953 1.00 73.00 100 THR A N 1
ATOM 742 C CA . THR A 1 100 ? -5.384 8.285 18.223 1.00 73.00 100 THR A CA 1
ATOM 743 C C . THR A 1 100 ? -6.359 9.393 17.838 1.00 73.00 100 THR A C 1
ATOM 745 O O . THR A 1 100 ? -6.026 10.575 17.850 1.00 73.00 100 THR A O 1
ATOM 748 N N . VAL A 1 101 ? -7.622 9.033 17.594 1.00 73.31 101 VAL A N 1
ATOM 749 C CA . VAL A 1 101 ? -8.703 10.011 17.351 1.00 73.31 101 VAL A CA 1
ATOM 750 C C . VAL A 1 101 ? -8.775 11.070 18.462 1.00 73.31 101 VAL A C 1
ATOM 752 O O . VAL A 1 101 ? -9.159 12.211 18.225 1.00 73.31 101 VAL A O 1
ATOM 755 N N . ARG A 1 102 ? -8.396 10.700 19.691 1.00 72.56 102 ARG A N 1
ATOM 756 C CA . ARG A 1 102 ? -8.323 11.630 20.816 1.00 72.56 102 ARG A CA 1
ATOM 757 C C . ARG A 1 102 ? -7.194 12.647 20.640 1.00 72.56 102 ARG A C 1
ATOM 759 O O . ARG A 1 102 ? -7.434 13.827 20.873 1.00 72.56 102 ARG A O 1
ATOM 766 N N . ASP A 1 103 ? -6.019 12.198 20.214 1.00 75.25 103 ASP A N 1
ATOM 767 C CA . ASP A 1 103 ? -4.846 13.051 19.998 1.00 75.25 103 ASP A CA 1
ATOM 768 C C . ASP A 1 103 ? -5.079 14.032 18.844 1.00 75.25 103 ASP A C 1
ATOM 770 O O . ASP A 1 103 ? -4.693 15.198 18.933 1.00 75.25 103 ASP A O 1
ATOM 774 N N . ASP A 1 104 ? -5.796 13.600 17.802 1.00 78.50 104 ASP A N 1
ATOM 775 C CA . ASP A 1 104 ? -6.197 14.459 16.683 1.00 78.50 104 ASP A CA 1
ATOM 776 C C . ASP A 1 104 ? -7.186 15.550 17.126 1.00 78.50 104 ASP A C 1
ATOM 778 O O . ASP A 1 104 ? -7.067 16.714 16.734 1.00 78.50 104 ASP A O 1
ATOM 782 N N . ILE A 1 105 ? -8.153 15.199 17.984 1.00 80.81 105 ILE A N 1
ATOM 783 C CA . ILE A 1 105 ? -9.118 16.158 18.544 1.00 80.81 105 ILE A CA 1
ATOM 784 C C . ILE A 1 105 ? -8.413 17.153 19.472 1.00 80.81 105 ILE A C 1
ATOM 786 O O . ILE A 1 105 ? -8.681 18.352 19.402 1.00 80.81 105 ILE A O 1
ATOM 790 N N . GLU A 1 106 ? -7.509 16.684 20.331 1.00 79.56 106 GLU A N 1
ATOM 791 C CA . GLU A 1 106 ? -6.770 17.537 21.265 1.00 79.56 106 GLU A CA 1
ATOM 792 C C . GLU A 1 106 ? -5.812 18.484 20.528 1.00 79.56 106 GLU A C 1
ATOM 794 O O . GLU A 1 106 ? -5.767 19.677 20.836 1.00 79.56 106 GLU A O 1
ATOM 799 N N . SER A 1 107 ? -5.136 17.991 19.487 1.00 79.25 107 SER A N 1
ATOM 800 C CA . SER A 1 107 ? -4.290 18.800 18.602 1.00 79.25 107 SER A CA 1
ATOM 801 C C . SER A 1 107 ? -5.102 19.850 17.843 1.00 79.25 107 SER A C 1
ATOM 803 O O . SER A 1 107 ? -4.700 21.011 17.765 1.00 79.25 107 SER A O 1
ATOM 805 N N . GLY A 1 108 ? -6.288 19.486 17.344 1.00 84.06 108 GLY A N 1
ATOM 806 C CA . GLY A 1 108 ? -7.208 20.426 16.701 1.00 84.06 108 GLY A CA 1
ATOM 807 C C . GLY A 1 108 ? -7.694 21.523 17.652 1.00 84.06 108 GLY A C 1
ATOM 808 O O . GLY A 1 108 ? -7.717 22.696 17.283 1.00 84.06 108 GLY A O 1
ATOM 809 N N . ILE A 1 109 ? -8.025 21.172 18.899 1.00 84.94 109 ILE A N 1
ATOM 810 C CA . ILE A 1 109 ? -8.438 22.141 19.924 1.00 84.94 109 ILE A CA 1
ATOM 811 C C . ILE A 1 109 ? -7.279 23.075 20.295 1.00 84.94 109 ILE A C 1
ATOM 813 O O . ILE A 1 109 ? -7.484 24.286 20.355 1.00 84.94 109 ILE A O 1
ATOM 817 N N . LYS A 1 110 ? -6.061 22.556 20.492 1.00 82.06 110 LYS A N 1
ATOM 818 C CA . LYS A 1 110 ? -4.870 23.383 20.755 1.00 82.06 110 LYS A CA 1
ATOM 819 C C . LYS A 1 110 ? -4.562 24.352 19.616 1.00 82.06 110 LYS A C 1
ATOM 821 O O . LYS A 1 110 ? -4.327 25.529 19.881 1.00 82.06 110 LYS A O 1
ATOM 826 N N . SER A 1 111 ? -4.661 23.885 18.370 1.00 80.31 111 SER A N 1
ATOM 827 C CA . SER A 1 111 ? -4.455 24.706 17.171 1.00 80.31 111 SER A CA 1
ATOM 828 C C . SER A 1 111 ? -5.482 25.842 17.059 1.00 80.31 111 SER A C 1
ATOM 830 O O . SER A 1 111 ? -5.127 26.969 16.725 1.00 80.31 111 SER A O 1
ATOM 832 N N . ILE A 1 112 ? -6.746 25.588 17.419 1.00 82.62 112 ILE A N 1
ATOM 833 C CA . ILE A 1 112 ? -7.799 26.619 17.456 1.00 82.62 112 ILE A CA 1
ATOM 834 C C . ILE A 1 112 ? -7.584 27.609 18.612 1.00 82.62 112 ILE A C 1
ATOM 836 O O . ILE A 1 112 ? -7.903 28.791 18.483 1.00 82.62 112 ILE A O 1
ATOM 840 N N . LEU A 1 113 ? -7.047 27.144 19.741 1.00 83.06 113 LEU A N 1
ATOM 841 C CA . LEU A 1 113 ? -6.791 27.964 20.928 1.00 83.06 113 LEU A CA 1
ATOM 842 C C . LEU A 1 113 ? -5.455 28.726 20.879 1.00 83.06 113 LEU A C 1
ATOM 844 O O . LEU A 1 113 ? -5.190 29.517 21.785 1.00 83.06 113 LEU A O 1
ATOM 848 N N . GLY A 1 114 ? -4.630 28.519 19.848 1.00 67.81 114 GLY A N 1
ATOM 849 C CA . GLY A 1 114 ? -3.340 29.197 19.679 1.00 67.81 114 GLY A CA 1
ATOM 850 C C . GLY A 1 114 ? -2.311 28.855 20.761 1.00 67.81 114 GLY A C 1
ATOM 851 O O . GLY A 1 114 ? -1.442 29.674 21.057 1.00 67.81 114 GLY A O 1
ATOM 852 N N . GLN A 1 115 ? -2.440 27.686 21.391 1.00 63.97 115 GLN A N 1
ATOM 853 C CA . GLN A 1 115 ? -1.447 27.149 22.320 1.00 63.97 115 GLN A CA 1
ATOM 854 C C . GLN A 1 115 ? -0.620 26.097 21.581 1.00 63.97 115 GLN A C 1
ATOM 856 O O . GLN A 1 115 ? -0.954 24.911 21.631 1.00 63.97 115 GLN A O 1
ATOM 861 N N . ASP A 1 116 ? 0.411 26.561 20.877 1.00 54.72 116 ASP A N 1
ATOM 862 C CA . ASP A 1 116 ? 1.483 25.711 20.345 1.00 54.72 116 ASP A CA 1
ATOM 863 C C . ASP A 1 116 ? 2.413 25.249 21.482 1.00 54.72 116 ASP A C 1
ATOM 865 O O . ASP A 1 116 ? 2.876 26.115 22.266 1.00 54.72 116 ASP A O 1
#

Sequence (116 aa):
MTTLNTFLRALKLMAIAFAFSIFIMANATPAFAFGSSKTSPQEGEASLNQIREKSEQVSDSQPRSLKEVQSVAKGGLNGVQGSADKEKMIQPEDAPEASTVRDDIESGIKSILGQD

Organism: NCBI:txid1574623

Secondary structure (DSSP, 8-state):
-HHHHHHHHHHHHHHHHHHHHHHHHHH-S-----SS----HHHHHHHHHHHHHHHHHHHHSPPPPHHHHHHHHTTGGGTTT----GGGS--GGG-TTPPPHHHHHHHHHHHHHT--

Radius of gyration: 28.92 Å; chains: 1; bounding box: 61×48×73 Å